Protein AF-A0A645INR1-F1 (afdb_monomer)

Structure (mmCIF, N/CA/C/O backbone):
data_AF-A0A645INR1-F1
#
_entry.id   AF-A0A645INR1-F1
#
loop_
_atom_site.group_PDB
_atom_site.id
_atom_site.type_symbol
_atom_site.label_atom_id
_atom_site.label_alt_id
_atom_site.label_comp_id
_atom_site.label_asym_id
_atom_site.label_entity_id
_atom_site.label_seq_id
_atom_site.pdbx_PDB_ins_code
_atom_site.Cartn_x
_atom_site.Cartn_y
_atom_site.Cartn_z
_atom_site.occupancy
_atom_site.B_iso_or_equiv
_atom_site.auth_seq_id
_atom_site.auth_comp_id
_atom_site.auth_asym_id
_atom_site.auth_atom_id
_atom_site.pdbx_PDB_model_num
ATOM 1 N N . MET A 1 1 ? 8.316 5.849 -16.892 1.00 90.31 1 MET A N 1
ATOM 2 C CA . MET A 1 1 ? 8.053 5.622 -15.451 1.00 90.31 1 MET A CA 1
ATOM 3 C C . MET A 1 1 ? 6.646 5.095 -15.239 1.00 90.31 1 MET A C 1
ATOM 5 O O . MET A 1 1 ? 6.525 4.005 -14.713 1.00 90.31 1 MET A O 1
ATOM 9 N N . TRP A 1 2 ? 5.600 5.799 -15.688 1.00 94.94 2 TRP A N 1
ATOM 10 C CA . TRP A 1 2 ? 4.223 5.287 -15.597 1.00 94.94 2 TRP A CA 1
ATOM 11 C C . TRP A 1 2 ? 4.014 3.957 -16.327 1.00 94.94 2 TRP A C 1
ATOM 13 O O . TRP A 1 2 ? 3.342 3.090 -15.786 1.00 94.94 2 TRP A O 1
ATOM 23 N N . ASP A 1 3 ? 4.667 3.757 -17.475 1.00 97.12 3 ASP A N 1
ATOM 24 C CA . ASP A 1 3 ? 4.645 2.458 -18.162 1.00 97.12 3 ASP A CA 1
ATOM 25 C C . ASP A 1 3 ? 5.262 1.341 -17.310 1.00 97.12 3 ASP A C 1
ATOM 27 O O . ASP A 1 3 ? 4.711 0.252 -17.265 1.00 97.12 3 ASP A O 1
ATOM 31 N N . LYS A 1 4 ? 6.338 1.636 -16.563 1.00 94.69 4 LYS A N 1
ATOM 32 C CA . LYS A 1 4 ? 6.979 0.665 -15.665 1.00 94.69 4 LYS A CA 1
ATOM 33 C C . LYS A 1 4 ? 6.092 0.349 -14.463 1.00 94.69 4 LYS A C 1
ATOM 35 O O . LYS A 1 4 ? 5.901 -0.809 -14.159 1.00 94.69 4 LYS A O 1
ATOM 40 N N . ILE A 1 5 ? 5.460 1.352 -13.843 1.00 97.69 5 ILE A N 1
ATOM 41 C CA . ILE A 1 5 ? 4.461 1.112 -12.781 1.00 97.69 5 ILE A CA 1
ATOM 42 C C . ILE A 1 5 ? 3.328 0.209 -13.282 1.00 97.69 5 ILE A C 1
ATOM 44 O O . ILE A 1 5 ? 2.865 -0.651 -12.541 1.00 97.69 5 ILE A O 1
ATOM 48 N N . LYS A 1 6 ? 2.864 0.425 -14.518 1.00 98.12 6 LYS A N 1
ATOM 49 C CA . LYS A 1 6 ? 1.822 -0.407 -15.117 1.00 98.12 6 LYS A CA 1
ATOM 50 C C . LYS A 1 6 ? 2.310 -1.842 -15.344 1.00 98.12 6 LYS A C 1
ATOM 52 O O . LYS A 1 6 ? 1.579 -2.761 -15.015 1.00 98.12 6 LYS A O 1
ATOM 57 N N . GLU A 1 7 ? 3.524 -2.010 -15.859 1.00 97.75 7 GLU A N 1
ATOM 58 C CA . GLU A 1 7 ? 4.176 -3.314 -16.035 1.00 97.75 7 GLU A CA 1
ATOM 59 C C . GLU A 1 7 ? 4.249 -4.093 -14.712 1.00 97.75 7 GLU A C 1
ATOM 61 O O . GLU A 1 7 ? 3.671 -5.171 -14.644 1.00 97.75 7 GLU A O 1
ATOM 66 N N . GLU A 1 8 ? 4.806 -3.507 -13.639 1.00 98.06 8 GLU A N 1
ATOM 67 C CA . GLU A 1 8 ? 4.893 -4.189 -12.327 1.00 98.06 8 GLU A CA 1
ATOM 68 C C . GLU A 1 8 ? 3.508 -4.524 -11.751 1.00 98.06 8 GLU A C 1
ATOM 70 O O . GLU A 1 8 ? 3.311 -5.517 -11.053 1.00 98.06 8 GLU A O 1
ATOM 75 N N . PHE A 1 9 ? 2.516 -3.662 -12.001 1.00 97.94 9 PHE A N 1
ATOM 76 C CA . PHE A 1 9 ? 1.148 -3.917 -11.562 1.00 97.94 9 PHE A CA 1
ATOM 77 C C . PHE A 1 9 ? 0.534 -5.111 -12.301 1.00 97.94 9 PHE A C 1
ATOM 79 O O . PHE A 1 9 ? -0.122 -5.943 -11.671 1.00 97.94 9 PHE A O 1
ATOM 86 N N . ASP A 1 10 ? 0.750 -5.203 -13.614 1.00 97.75 10 ASP A N 1
ATOM 87 C CA . ASP A 1 10 ? 0.265 -6.309 -14.437 1.00 97.75 10 ASP A CA 1
ATOM 88 C C . ASP A 1 10 ? 0.974 -7.634 -14.048 1.00 97.75 10 ASP A C 1
ATOM 90 O O . ASP A 1 10 ? 0.309 -8.669 -13.939 1.00 97.75 10 ASP A O 1
ATOM 94 N N . GLU A 1 11 ? 2.282 -7.606 -13.751 1.00 96.38 11 GLU A N 1
ATOM 95 C CA . GLU A 1 11 ? 3.056 -8.760 -13.247 1.00 96.38 11 GLU A CA 1
ATOM 96 C C . GLU A 1 11 ? 2.553 -9.231 -11.872 1.00 96.38 11 GLU A C 1
ATOM 98 O O . GLU A 1 11 ? 2.221 -10.409 -11.694 1.00 96.38 11 GLU A O 1
ATOM 103 N N . LEU A 1 12 ? 2.339 -8.304 -10.931 1.00 97.31 12 LEU A N 1
ATOM 104 C CA . LEU A 1 12 ? 1.735 -8.612 -9.634 1.00 97.31 12 LEU A CA 1
ATOM 105 C C . LEU A 1 12 ? 0.339 -9.241 -9.776 1.00 97.31 12 LEU A C 1
ATOM 107 O O . LEU A 1 12 ? 0.010 -10.196 -9.066 1.00 97.31 12 LEU A O 1
ATOM 111 N N . GLN A 1 13 ? -0.506 -8.727 -10.676 1.00 96.69 13 GLN A N 1
ATOM 112 C CA . GLN A 1 13 ? -1.842 -9.288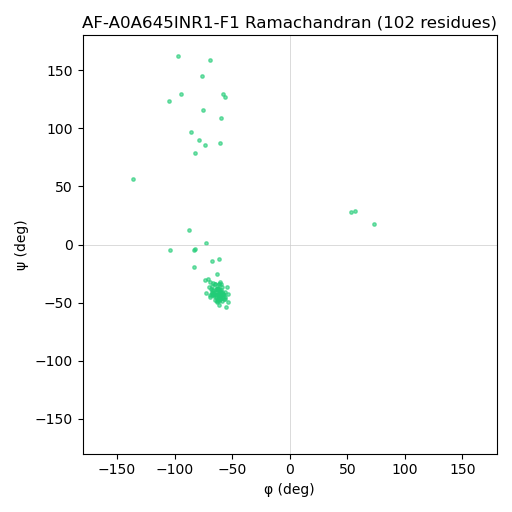 -10.905 1.00 96.69 13 GLN A CA 1
ATOM 113 C C . GLN A 1 13 ? -1.792 -10.728 -11.434 1.00 96.69 13 GLN A C 1
ATOM 115 O O . GLN A 1 13 ? -2.633 -11.550 -11.043 1.00 96.69 13 GLN A O 1
ATOM 120 N N . ALA A 1 14 ? -0.824 -11.043 -12.298 1.00 95.19 14 ALA A N 1
ATOM 121 C CA . ALA A 1 14 ? -0.622 -12.399 -12.795 1.00 95.19 14 ALA A CA 1
ATOM 122 C C . ALA A 1 14 ? -0.248 -13.353 -11.649 1.00 95.19 14 ALA A C 1
ATOM 124 O O . ALA A 1 14 ? -0.904 -14.378 -11.461 1.00 95.19 14 ALA A O 1
ATOM 125 N N . GLU A 1 15 ? 0.715 -12.974 -10.808 1.00 94.69 15 GLU A N 1
ATOM 126 C CA . GLU A 1 15 ? 1.183 -13.833 -9.714 1.00 94.69 15 GLU A CA 1
ATOM 127 C C . GLU A 1 15 ? 0.154 -13.978 -8.574 1.00 94.69 15 GLU A C 1
ATOM 129 O O . GLU A 1 15 ? 0.060 -15.041 -7.951 1.00 94.69 15 GLU A O 1
ATOM 134 N N . ILE A 1 16 ? -0.694 -12.963 -8.341 1.00 93.06 16 ILE A N 1
ATOM 135 C CA . ILE A 1 16 ? -1.870 -13.077 -7.455 1.00 93.06 16 ILE A CA 1
ATOM 136 C C . ILE A 1 16 ? -2.849 -14.131 -7.980 1.00 93.06 16 ILE A C 1
ATOM 138 O O . ILE A 1 16 ? -3.392 -14.909 -7.195 1.00 93.06 16 ILE A O 1
ATOM 142 N N . 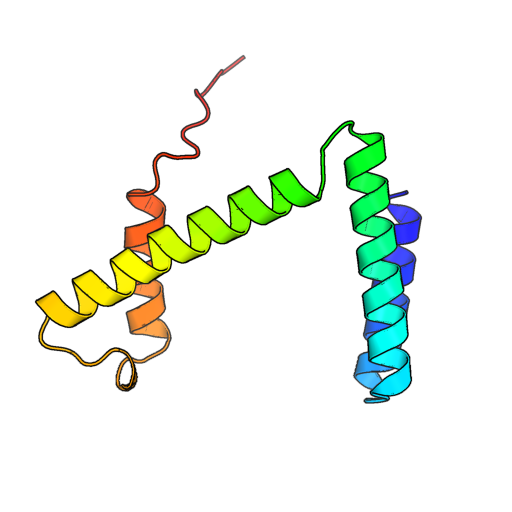SER A 1 17 ? -3.083 -14.160 -9.294 1.00 92.75 17 SER A N 1
ATOM 143 C CA . SER A 1 17 ? -4.006 -15.119 -9.914 1.00 92.75 17 SER A CA 1
ATOM 144 C C . SER A 1 17 ? -3.511 -16.559 -9.756 1.00 92.75 17 SER A C 1
ATOM 146 O O . SER A 1 17 ? -4.313 -17.466 -9.524 1.00 92.75 17 SER A O 1
ATOM 148 N N . ASP A 1 18 ? -2.192 -16.744 -9.781 1.00 92.50 18 ASP A N 1
ATOM 149 C CA . ASP A 1 18 ? -1.527 -18.030 -9.564 1.00 92.50 18 ASP A CA 1
ATOM 150 C C . ASP A 1 18 ? -1.340 -18.374 -8.069 1.00 92.50 18 ASP A C 1
ATOM 152 O O . ASP A 1 18 ? -0.903 -19.478 -7.733 1.00 92.50 18 ASP A O 1
ATOM 156 N N . MET A 1 19 ? -1.702 -17.459 -7.153 1.00 92.44 19 MET A N 1
ATOM 157 C CA . MET A 1 19 ? -1.600 -17.594 -5.690 1.00 92.44 19 MET A CA 1
ATOM 158 C C . MET A 1 19 ? -0.192 -17.984 -5.199 1.00 92.44 19 MET A C 1
ATOM 160 O O . MET A 1 19 ? -0.031 -18.611 -4.142 1.00 92.44 19 MET A O 1
ATOM 164 N N . ASN A 1 20 ? 0.844 -17.610 -5.955 1.00 92.56 20 ASN A N 1
ATOM 165 C CA . ASN A 1 20 ? 2.229 -17.911 -5.624 1.00 92.56 2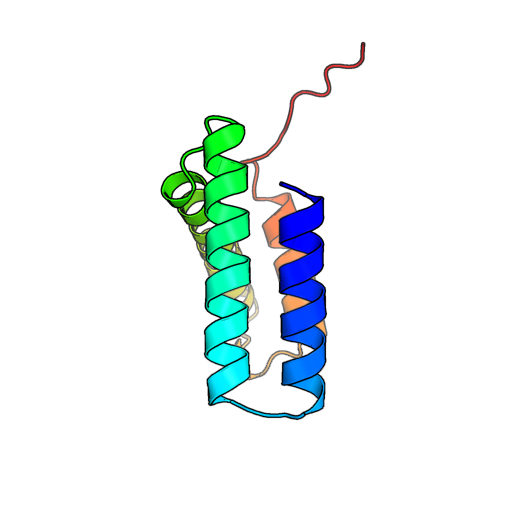0 ASN A CA 1
ATOM 166 C C . ASN A 1 20 ? 2.794 -16.849 -4.677 1.00 92.56 20 ASN A C 1
ATOM 168 O O . ASN A 1 20 ? 3.256 -15.799 -5.109 1.00 92.56 20 ASN A O 1
ATOM 172 N N . ARG A 1 21 ? 2.782 -17.136 -3.373 1.00 94.25 21 ARG A N 1
ATOM 173 C CA . ARG A 1 21 ? 3.166 -16.165 -2.335 1.00 94.25 21 ARG A CA 1
ATOM 174 C C . ARG A 1 21 ? 4.563 -15.574 -2.511 1.00 94.25 21 ARG A C 1
ATOM 176 O O . ARG A 1 21 ? 4.699 -14.364 -2.381 1.00 94.25 21 ARG A O 1
ATOM 183 N N . ASP A 1 22 ? 5.561 -16.404 -2.804 1.00 96.50 22 ASP A N 1
ATOM 184 C CA . ASP A 1 22 ? 6.953 -15.948 -2.894 1.00 96.50 22 ASP A CA 1
ATOM 185 C C . ASP A 1 22 ? 7.128 -14.973 -4.061 1.00 96.50 22 ASP A C 1
ATOM 187 O O . ASP A 1 22 ? 7.788 -13.943 -3.937 1.00 96.50 22 ASP A O 1
ATOM 191 N N . LYS A 1 23 ? 6.483 -15.271 -5.191 1.00 96.50 23 LYS A N 1
ATOM 192 C CA . LYS A 1 23 ? 6.497 -14.382 -6.349 1.00 96.50 23 LYS A CA 1
ATOM 193 C C . LYS A 1 23 ? 5.651 -13.135 -6.136 1.00 96.50 23 LYS A C 1
ATOM 195 O O . LYS A 1 23 ? 6.115 -12.048 -6.436 1.00 96.50 23 LYS A O 1
ATOM 200 N N . MET A 1 24 ? 4.463 -13.262 -5.546 1.00 96.56 24 MET A N 1
ATOM 201 C CA . MET A 1 24 ? 3.643 -12.106 -5.173 1.00 96.56 24 MET A CA 1
ATOM 202 C C . MET A 1 24 ? 4.432 -11.117 -4.307 1.00 96.56 24 MET A C 1
ATOM 204 O O . MET A 1 24 ? 4.330 -9.914 -4.520 1.00 96.56 24 MET A O 1
ATOM 208 N N . GLU A 1 25 ? 5.213 -11.601 -3.335 1.00 97.81 25 GLU A N 1
ATOM 209 C CA . GLU A 1 25 ? 6.055 -10.745 -2.493 1.00 97.81 25 GLU A CA 1
ATOM 210 C C . GLU A 1 25 ? 7.144 -10.023 -3.302 1.00 97.81 25 GLU A C 1
ATOM 212 O O . GLU A 1 25 ? 7.360 -8.829 -3.083 1.00 97.81 25 GLU A O 1
ATOM 217 N N . ALA A 1 26 ? 7.773 -10.708 -4.263 1.00 97.81 26 ALA A N 1
ATOM 218 C CA . ALA A 1 26 ? 8.732 -10.095 -5.182 1.00 97.81 26 ALA A CA 1
ATOM 219 C C . ALA A 1 26 ? 8.080 -8.984 -6.027 1.00 97.81 26 ALA A C 1
ATOM 221 O O . ALA A 1 26 ? 8.540 -7.842 -5.979 1.00 97.81 26 ALA A O 1
ATOM 222 N N . GLU A 1 27 ? 6.952 -9.276 -6.682 1.00 98.12 27 GLU A N 1
ATOM 223 C CA . GLU A 1 27 ? 6.244 -8.315 -7.542 1.00 98.12 27 GLU A CA 1
ATOM 224 C C . GLU A 1 27 ? 5.677 -7.119 -6.752 1.00 98.12 27 GLU A C 1
ATOM 226 O O . GLU A 1 27 ? 5.681 -5.975 -7.213 1.00 98.12 27 GLU A O 1
ATOM 231 N N . PHE A 1 28 ? 5.235 -7.329 -5.504 1.00 98.00 28 PHE A N 1
ATOM 232 C CA . PHE A 1 28 ? 4.883 -6.218 -4.611 1.00 98.00 28 PHE A CA 1
ATOM 233 C C . PHE A 1 28 ? 6.084 -5.299 -4.352 1.00 98.00 28 PHE A C 1
ATOM 235 O O . PHE A 1 28 ? 5.925 -4.074 -4.303 1.00 98.00 28 PHE A O 1
ATOM 242 N N . GLY A 1 29 ? 7.276 -5.876 -4.178 1.00 97.94 29 GLY A N 1
ATOM 243 C CA . GLY A 1 29 ? 8.525 -5.140 -4.014 1.00 97.94 29 GLY A CA 1
ATOM 244 C C . GLY A 1 29 ? 8.850 -4.268 -5.226 1.00 97.94 29 GLY A C 1
ATOM 245 O O . GLY A 1 29 ? 9.140 -3.078 -5.058 1.00 97.94 29 GLY A O 1
ATOM 246 N N . ASP A 1 30 ? 8.731 -4.822 -6.430 1.00 98.31 30 ASP A N 1
ATOM 247 C CA . ASP A 1 30 ? 9.012 -4.106 -7.676 1.00 98.31 30 ASP A CA 1
ATOM 248 C C . ASP A 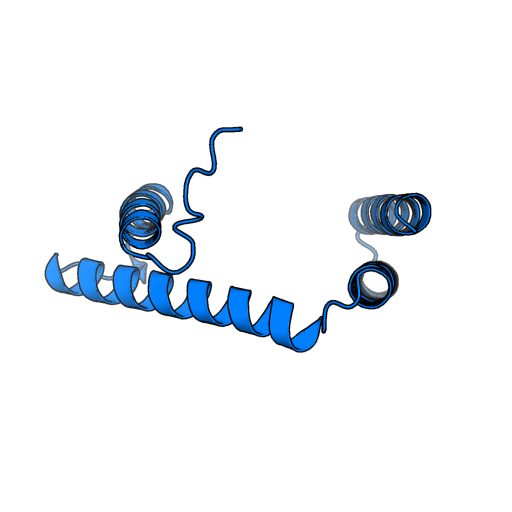1 30 ? 7.989 -2.991 -7.943 1.00 98.31 30 ASP A C 1
ATOM 250 O O . ASP A 1 30 ? 8.368 -1.852 -8.259 1.00 98.31 30 ASP A O 1
ATOM 254 N N . LEU A 1 31 ? 6.703 -3.231 -7.656 1.00 98.44 31 LEU A N 1
ATOM 255 C CA . LEU A 1 31 ? 5.677 -2.188 -7.696 1.00 98.44 31 LEU A CA 1
ATOM 256 C C . LEU A 1 31 ? 5.982 -1.046 -6.711 1.00 98.44 31 LEU A C 1
ATOM 258 O O . LEU A 1 31 ? 5.922 0.133 -7.083 1.00 98.44 31 LEU A O 1
ATOM 262 N N . PHE A 1 32 ? 6.349 -1.355 -5.461 1.00 98.19 32 PHE A N 1
ATOM 263 C CA . PHE A 1 32 ? 6.743 -0.329 -4.489 1.00 98.19 32 PHE A CA 1
ATOM 264 C C . PHE A 1 32 ? 7.980 0.448 -4.939 1.00 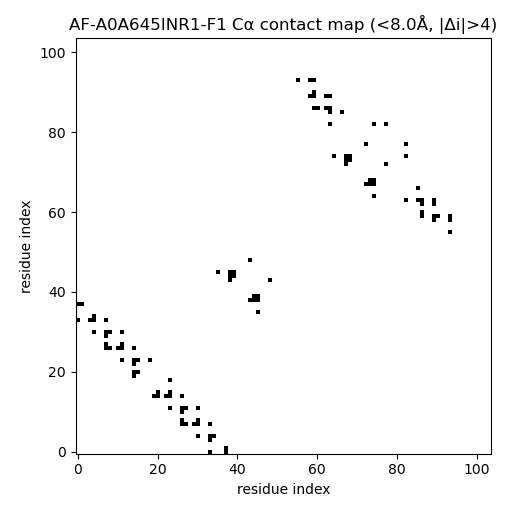98.19 32 PHE A C 1
ATOM 266 O O . PHE A 1 32 ? 8.003 1.678 -4.826 1.00 98.19 32 PHE A O 1
ATOM 273 N N . PHE A 1 33 ? 8.991 -0.231 -5.479 1.00 97.81 33 PHE A N 1
ATOM 274 C CA . PHE A 1 33 ? 10.202 0.407 -5.984 1.00 97.81 33 PHE A CA 1
ATOM 275 C C . PHE A 1 33 ? 9.892 1.380 -7.130 1.00 97.81 33 PHE A C 1
ATOM 277 O O . PHE A 1 33 ? 10.366 2.524 -7.129 1.00 97.81 33 PHE A O 1
ATOM 284 N N . SER A 1 34 ? 9.031 0.971 -8.060 1.00 97.88 34 SER A N 1
ATOM 285 C CA . SER A 1 34 ? 8.563 1.805 -9.167 1.00 97.88 34 SER A CA 1
ATOM 286 C C . SER A 1 34 ? 7.795 3.042 -8.683 1.00 97.88 34 SER A C 1
ATOM 288 O O . SER A 1 34 ? 8.075 4.157 -9.135 1.00 97.88 34 SER A O 1
ATOM 290 N N . LEU A 1 35 ? 6.905 2.897 -7.694 1.00 98.06 35 LEU A N 1
ATOM 291 C CA . LEU A 1 35 ? 6.189 4.024 -7.076 1.00 98.06 35 LEU A CA 1
ATOM 292 C C . LEU A 1 35 ? 7.129 4.993 -6.340 1.00 98.06 35 LEU A C 1
ATOM 294 O O . LEU A 1 35 ? 7.011 6.213 -6.489 1.00 98.06 35 LEU A O 1
ATOM 298 N N . ILE A 1 36 ? 8.096 4.468 -5.583 1.00 97.69 36 ILE A N 1
ATOM 299 C CA . ILE A 1 36 ? 9.117 5.261 -4.881 1.00 97.69 36 ILE A CA 1
ATOM 300 C C . ILE A 1 36 ? 9.940 6.082 -5.878 1.00 97.69 36 ILE A C 1
ATOM 302 O O . ILE A 1 36 ? 10.195 7.270 -5.654 1.00 97.69 36 ILE A O 1
ATOM 306 N N . ASN A 1 37 ? 10.340 5.478 -6.996 1.00 97.00 37 ASN A N 1
ATOM 307 C CA . ASN A 1 37 ? 11.106 6.175 -8.022 1.00 97.00 37 ASN A CA 1
ATOM 308 C C . ASN A 1 37 ? 10.272 7.222 -8.761 1.00 97.00 37 ASN A C 1
ATOM 310 O O . ASN A 1 37 ? 10.786 8.303 -9.052 1.00 97.00 37 ASN A O 1
ATOM 314 N N . ALA A 1 38 ? 8.987 6.964 -9.007 1.00 97.69 38 ALA A N 1
ATOM 315 C CA . ALA A 1 38 ? 8.087 7.978 -9.543 1.00 97.69 38 ALA A CA 1
ATOM 316 C C . ALA A 1 38 ? 7.961 9.186 -8.605 1.00 97.69 38 ALA A C 1
ATOM 318 O O . ALA A 1 38 ? 8.105 10.318 -9.064 1.00 97.69 38 ALA A O 1
ATOM 319 N N . ALA A 1 39 ? 7.786 8.973 -7.295 1.00 97.75 39 ALA A N 1
ATOM 320 C CA . ALA A 1 39 ? 7.766 10.065 -6.319 1.00 97.75 39 ALA A CA 1
ATOM 321 C C . ALA A 1 39 ? 9.053 10.907 -6.384 1.00 97.75 39 ALA A C 1
ATOM 323 O O . ALA A 1 39 ? 8.988 12.134 -6.489 1.00 97.75 39 ALA A O 1
ATOM 324 N N . ARG A 1 40 ? 10.221 10.252 -6.425 1.00 97.06 40 ARG A N 1
ATOM 325 C CA . ARG A 1 40 ? 11.524 10.929 -6.542 1.00 97.06 40 ARG A CA 1
ATOM 326 C C . ARG A 1 40 ? 11.653 11.758 -7.823 1.00 97.06 40 ARG A C 1
ATOM 328 O O . ARG A 1 40 ? 12.150 12.876 -7.748 1.00 97.06 40 ARG A O 1
ATOM 335 N N . LEU A 1 41 ? 11.175 11.263 -8.970 1.00 97.44 41 LEU A N 1
ATOM 336 C CA . LEU A 1 41 ? 11.180 12.015 -10.237 1.00 97.44 41 LEU A CA 1
ATOM 337 C C . LEU A 1 41 ? 10.375 13.318 -10.160 1.00 97.44 41 LEU A C 1
ATOM 339 O O . LEU A 1 41 ? 10.734 14.301 -10.803 1.00 97.44 41 LEU A O 1
ATOM 343 N N . TYR A 1 42 ? 9.312 13.337 -9.357 1.00 97.38 42 TYR A N 1
ATOM 344 C CA . TYR A 1 42 ? 8.504 14.530 -9.105 1.00 97.38 42 TYR A CA 1
ATOM 345 C C . TYR A 1 42 ? 9.026 15.389 -7.942 1.00 97.38 42 TYR A C 1
ATOM 347 O O . TYR A 1 42 ? 8.323 16.290 -7.489 1.00 97.38 42 TYR A O 1
ATOM 355 N N . ASN A 1 43 ? 10.247 15.137 -7.451 1.00 97.25 43 ASN A N 1
ATOM 356 C CA . ASN A 1 43 ? 10.827 15.785 -6.268 1.00 97.25 43 ASN A CA 1
ATOM 357 C C . ASN A 1 43 ? 9.967 15.632 -4.999 1.00 97.25 43 ASN A C 1
ATOM 359 O O . ASN A 1 43 ? 9.995 16.475 -4.101 1.00 97.25 43 ASN A O 1
ATOM 363 N N . ILE A 1 44 ? 9.200 14.545 -4.910 1.00 97.94 44 ILE A N 1
ATOM 364 C CA . ILE A 1 44 ? 8.420 14.186 -3.730 1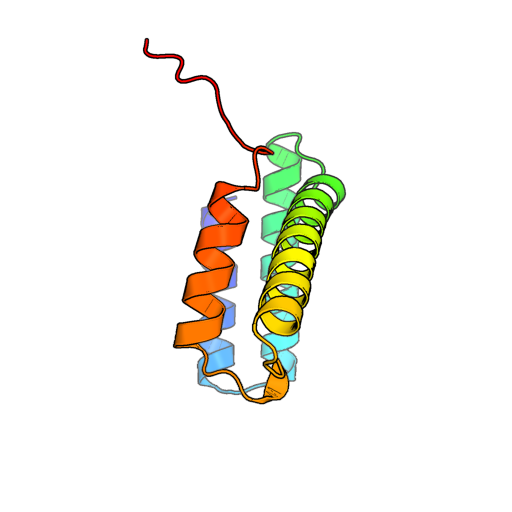.00 97.94 44 ILE A CA 1
ATOM 365 C C . ILE A 1 44 ? 9.256 13.222 -2.889 1.00 97.94 44 ILE A C 1
ATOM 367 O O . ILE A 1 44 ? 9.745 12.207 -3.384 1.00 97.94 44 ILE A O 1
ATOM 371 N N . ASN A 1 45 ? 9.395 13.516 -1.594 1.00 97.69 45 ASN A N 1
ATOM 372 C CA . ASN A 1 45 ? 9.940 12.550 -0.648 1.00 97.69 45 ASN A CA 1
ATOM 373 C C . ASN A 1 45 ? 8.858 11.481 -0.354 1.00 97.69 45 ASN A C 1
ATOM 375 O O . ASN A 1 45 ? 7.807 11.832 0.194 1.00 97.69 45 ASN A O 1
ATOM 379 N N . PRO A 1 46 ? 9.084 10.203 -0.715 1.00 96.88 46 PRO A N 1
ATOM 380 C CA . PRO A 1 46 ? 8.084 9.146 -0.570 1.00 96.88 46 PRO A CA 1
ATOM 381 C C . PRO A 1 46 ? 7.757 8.823 0.895 1.00 96.88 46 PRO A C 1
ATOM 383 O O . PRO A 1 46 ? 6.603 8.535 1.199 1.00 96.88 46 PRO A O 1
ATOM 386 N N . GLU A 1 47 ? 8.724 8.934 1.811 1.00 97.31 47 GLU A N 1
ATOM 387 C CA . GLU A 1 47 ? 8.504 8.718 3.248 1.00 97.31 47 GLU A CA 1
ATOM 388 C C . GLU A 1 47 ? 7.553 9.779 3.807 1.00 97.31 47 GLU A C 1
ATOM 390 O O . GLU A 1 47 ? 6.541 9.441 4.416 1.00 97.31 47 GLU A O 1
ATOM 395 N N . ASN A 1 48 ? 7.795 11.057 3.497 1.00 97.44 48 ASN A N 1
ATOM 396 C CA . ASN A 1 48 ? 6.910 12.154 3.899 1.00 97.44 48 ASN A CA 1
ATOM 397 C C . ASN A 1 48 ? 5.504 12.009 3.288 1.00 97.44 48 ASN A C 1
ATOM 399 O O . ASN A 1 48 ? 4.504 12.357 3.922 1.00 97.44 48 ASN A O 1
ATOM 403 N N . ALA A 1 49 ? 5.403 11.535 2.041 1.00 96.69 49 ALA A N 1
ATOM 404 C CA . ALA A 1 49 ? 4.119 11.301 1.380 1.00 96.69 49 ALA A CA 1
ATOM 405 C C . ALA A 1 49 ? 3.319 10.181 2.071 1.00 96.69 49 ALA A C 1
ATOM 407 O O . ALA A 1 49 ? 2.117 10.336 2.318 1.00 96.69 49 ALA A O 1
ATOM 408 N N . LEU A 1 50 ? 3.992 9.087 2.440 1.00 96.25 50 LEU A N 1
ATOM 409 C CA . LEU A 1 50 ? 3.389 7.985 3.183 1.00 96.25 50 LEU A CA 1
ATOM 410 C C . LEU A 1 50 ? 3.016 8.403 4.612 1.00 96.25 50 LEU A C 1
ATOM 412 O O . LEU A 1 50 ? 1.898 8.141 5.051 1.00 96.25 50 LEU A O 1
ATOM 416 N N . GLU A 1 51 ? 3.889 9.130 5.311 1.00 96.44 51 GLU A N 1
ATOM 417 C CA . GLU A 1 51 ? 3.634 9.644 6.661 1.00 96.44 51 GLU A CA 1
ATOM 418 C C . GLU A 1 51 ? 2.372 10.520 6.703 1.00 96.44 51 GLU A C 1
ATOM 420 O O . GLU A 1 51 ? 1.522 10.361 7.581 1.00 96.44 51 GLU A O 1
ATOM 425 N N . ARG A 1 52 ? 2.190 11.405 5.711 1.00 95.31 52 ARG A N 1
ATOM 426 C CA . ARG A 1 52 ? 0.968 12.217 5.578 1.00 95.31 52 ARG A CA 1
ATOM 427 C C . ARG A 1 52 ? -0.285 11.357 5.434 1.00 95.31 52 ARG A C 1
ATOM 429 O O . ARG A 1 52 ? -1.323 11.711 5.988 1.00 95.31 52 ARG A O 1
ATOM 436 N N . THR A 1 53 ? -0.202 10.252 4.699 1.00 94.56 53 THR A N 1
ATOM 437 C CA . THR A 1 53 ? -1.319 9.311 4.534 1.00 94.56 53 THR A CA 1
ATOM 438 C C . THR A 1 53 ? -1.613 8.573 5.840 1.00 94.56 53 THR A C 1
ATOM 440 O O . THR A 1 53 ? -2.768 8.529 6.264 1.00 94.56 53 THR A O 1
ATOM 443 N N . ASN A 1 54 ? -0.574 8.092 6.529 1.00 94.56 54 ASN A N 1
ATOM 444 C CA . ASN A 1 54 ? -0.696 7.419 7.824 1.00 94.56 54 ASN A CA 1
ATOM 445 C C . ASN A 1 54 ? -1.310 8.335 8.889 1.00 94.56 54 ASN A C 1
ATOM 447 O O . ASN A 1 54 ? -2.201 7.910 9.620 1.00 94.56 54 ASN A O 1
ATOM 451 N N . ARG A 1 55 ? -0.904 9.609 8.945 1.00 94.56 55 ARG A N 1
ATOM 452 C CA . ARG A 1 55 ? -1.483 10.583 9.880 1.00 94.56 55 ARG A CA 1
ATOM 453 C C . ARG A 1 55 ? -2.980 10.792 9.641 1.00 94.56 55 ARG A C 1
ATOM 455 O O . ARG A 1 55 ? -3.745 10.694 10.594 1.00 94.56 55 ARG A O 1
ATOM 462 N N . LYS A 1 56 ? -3.412 10.974 8.386 1.00 92.06 56 LYS A N 1
ATOM 463 C CA . LYS A 1 56 ? -4.847 11.068 8.047 1.00 92.06 56 LYS A CA 1
ATOM 464 C C . LYS A 1 56 ? -5.615 9.814 8.460 1.00 92.06 56 LYS A C 1
ATOM 466 O O . LYS A 1 56 ? -6.737 9.913 8.947 1.00 92.06 56 LYS A O 1
ATOM 471 N N . PHE A 1 57 ? -5.035 8.630 8.249 1.00 94.50 57 PHE A N 1
ATOM 472 C CA . PHE A 1 57 ? -5.650 7.375 8.678 1.00 94.50 57 PHE A CA 1
ATOM 473 C C . PHE A 1 57 ? -5.835 7.342 10.200 1.00 94.50 57 PHE A C 1
ATOM 475 O O . PHE A 1 57 ? -6.942 7.077 10.658 1.00 94.50 57 PHE A O 1
ATOM 482 N N . ILE A 1 58 ? -4.792 7.671 10.969 1.00 94.50 58 ILE A N 1
ATOM 483 C CA . ILE A 1 58 ? -4.832 7.702 12.439 1.00 94.50 58 ILE A CA 1
ATOM 484 C C . ILE A 1 58 ? -5.870 8.712 12.938 1.00 94.50 58 ILE A C 1
ATOM 486 O O . ILE A 1 58 ? -6.682 8.380 13.794 1.00 94.50 58 ILE A O 1
ATOM 490 N N . GLU A 1 59 ? -5.893 9.926 12.387 1.00 93.81 59 GLU A N 1
ATOM 491 C CA . GLU A 1 59 ? -6.868 10.959 12.759 1.00 93.81 59 GLU A CA 1
ATOM 492 C C . GLU A 1 59 ? -8.311 10.490 12.520 1.00 93.81 59 GLU A C 1
ATOM 494 O O . GLU A 1 59 ? -9.165 10.612 13.402 1.00 93.81 59 GLU A O 1
ATOM 499 N N . ARG A 1 60 ? -8.578 9.888 11.355 1.00 94.19 60 ARG A N 1
ATOM 500 C CA . ARG A 1 60 ? -9.908 9.364 11.013 1.00 94.19 60 ARG A CA 1
ATOM 501 C C . ARG A 1 60 ? -10.291 8.154 11.856 1.00 94.19 60 ARG A C 1
ATOM 503 O O . ARG A 1 60 ? -11.446 8.042 12.258 1.00 94.19 60 ARG A O 1
ATOM 510 N N . PHE A 1 61 ? -9.337 7.277 12.150 1.00 94.19 61 PHE A N 1
ATOM 511 C CA . PHE A 1 61 ? -9.561 6.111 12.998 1.00 94.19 61 PHE A CA 1
ATOM 512 C C . PHE A 1 61 ? -9.851 6.516 14.448 1.00 94.19 61 PHE A C 1
ATOM 514 O O . PHE A 1 61 ? -10.794 6.013 15.049 1.00 94.19 61 PHE A O 1
ATOM 521 N N . ASN A 1 62 ? -9.128 7.499 14.986 1.00 94.50 62 ASN A N 1
ATOM 522 C CA . ASN A 1 62 ? -9.394 8.035 16.322 1.00 94.50 62 ASN A CA 1
ATOM 523 C C . ASN A 1 62 ? -10.784 8.686 16.405 1.00 94.50 62 ASN A C 1
ATOM 525 O O . ASN A 1 62 ? -11.482 8.544 17.410 1.00 94.50 62 ASN A O 1
ATOM 529 N N . TYR A 1 63 ? -11.213 9.382 15.345 1.00 94.81 63 TYR A N 1
ATOM 530 C CA . TYR A 1 63 ? -12.577 9.906 15.261 1.00 94.81 63 TYR A CA 1
ATOM 531 C C . TYR A 1 63 ? -13.615 8.780 15.266 1.00 94.81 63 TYR A C 1
ATOM 533 O O . TYR A 1 63 ? -14.576 8.839 16.034 1.00 94.81 63 TYR A O 1
ATOM 541 N N . LEU A 1 64 ? -13.404 7.753 14.436 1.00 94.69 64 LEU A N 1
ATOM 542 C CA . LEU A 1 64 ? -14.251 6.565 14.359 1.00 94.69 64 LEU A CA 1
ATOM 543 C C . LEU A 1 64 ? -14.414 5.912 15.740 1.00 94.69 64 LEU A C 1
ATOM 545 O O . LEU A 1 64 ? -15.539 5.672 16.178 1.00 94.69 64 LEU A O 1
ATOM 549 N N . GLU A 1 65 ? -13.308 5.686 16.450 1.00 94.31 65 GLU A N 1
ATOM 550 C CA . GLU A 1 65 ? -13.297 5.083 17.785 1.00 94.31 65 GLU A CA 1
ATOM 551 C C . GLU A 1 65 ? -14.040 5.954 18.812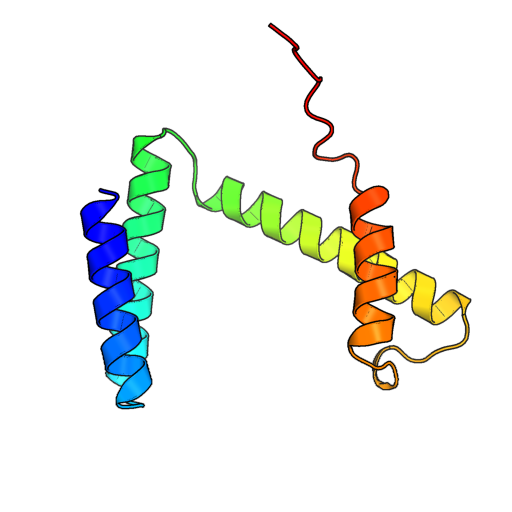 1.00 94.31 65 GLU A C 1
ATOM 553 O O . GLU A 1 65 ? -14.953 5.479 19.489 1.00 94.31 65 GLU A O 1
ATOM 558 N N . SER A 1 66 ? -13.727 7.252 18.874 1.00 94.12 66 SER A N 1
ATOM 559 C CA . SER A 1 66 ? -14.365 8.199 19.800 1.00 94.12 66 SER A CA 1
ATOM 560 C C . SER A 1 66 ? -15.878 8.310 19.576 1.00 94.12 66 SER A C 1
ATOM 562 O O . SER A 1 66 ? -16.671 8.230 20.521 1.00 94.12 66 SER A O 1
ATOM 564 N N . LYS A 1 67 ? -16.304 8.426 18.312 1.00 94.06 67 LYS A N 1
ATOM 565 C CA . LYS A 1 67 ? -17.721 8.479 17.935 1.00 94.06 67 LYS A CA 1
ATOM 566 C C . LYS A 1 67 ? -18.442 7.194 18.334 1.00 94.06 67 LYS A C 1
ATOM 568 O O . LYS A 1 67 ? -19.503 7.268 18.954 1.00 94.06 67 LYS A O 1
ATOM 573 N N . THR A 1 68 ? -17.842 6.042 18.046 1.00 93.56 68 THR A N 1
ATOM 574 C CA . THR A 1 68 ? -18.385 4.727 18.411 1.00 93.56 68 THR A CA 1
ATOM 575 C C . THR A 1 68 ? -18.614 4.610 19.919 1.00 93.56 68 THR A C 1
ATOM 577 O O . THR A 1 68 ? -19.712 4.247 20.347 1.00 93.56 68 THR A O 1
ATOM 580 N N . ILE A 1 69 ? -17.626 5.012 20.726 1.00 93.31 69 ILE A N 1
ATOM 581 C CA . ILE A 1 69 ? -17.726 5.018 22.193 1.00 93.31 69 ILE A CA 1
ATOM 582 C C . ILE A 1 69 ? -18.846 5.959 22.661 1.00 93.31 69 ILE A C 1
ATOM 584 O O . ILE A 1 69 ? -19.647 5.579 23.514 1.00 93.31 69 ILE A O 1
ATOM 588 N N . SER A 1 70 ? -18.957 7.163 22.086 1.00 93.56 70 SER A N 1
ATOM 589 C CA . SER A 1 70 ? -20.009 8.127 22.454 1.00 93.56 70 SER A CA 1
ATOM 590 C C . SER A 1 70 ? -21.433 7.644 22.152 1.00 93.56 70 SER A C 1
ATOM 592 O O . SER A 1 70 ? -22.379 8.068 22.813 1.00 93.56 70 SER A O 1
ATOM 594 N N . MET A 1 71 ? -21.587 6.741 21.180 1.00 92.25 71 MET A N 1
ATOM 595 C CA . MET A 1 71 ? -22.862 6.102 20.844 1.00 92.25 71 MET A CA 1
ATOM 596 C C . MET A 1 71 ? -23.185 4.917 21.768 1.00 92.25 71 MET A C 1
ATOM 598 O O . MET A 1 71 ? -24.255 4.329 21.647 1.00 92.25 71 MET A O 1
ATOM 602 N N . GLY A 1 72 ? -22.276 4.562 22.684 1.00 92.00 72 GLY A N 1
ATOM 603 C CA . GLY A 1 72 ? -22.403 3.389 23.550 1.00 92.00 72 GLY A CA 1
ATOM 604 C C . GLY A 1 72 ? -22.187 2.062 22.817 1.00 92.00 72 GLY A C 1
ATOM 605 O O . GLY A 1 72 ? -22.581 1.015 23.329 1.00 92.00 72 GLY A O 1
ATOM 606 N N . ASN A 1 73 ? -21.575 2.101 21.631 1.00 91.06 73 ASN A N 1
ATOM 607 C CA . ASN A 1 73 ? -21.322 0.929 20.801 1.00 91.06 73 ASN A CA 1
ATOM 608 C C . ASN A 1 73 ? -19.897 0.394 21.000 1.00 91.06 73 ASN A C 1
ATOM 610 O O . ASN A 1 73 ? -19.004 1.080 21.494 1.00 91.06 73 ASN A O 1
ATOM 614 N N . ASP A 1 74 ? -19.687 -0.853 20.585 1.00 89.88 74 ASP A N 1
ATOM 615 C CA . ASP A 1 74 ? -18.371 -1.486 20.502 1.00 89.88 74 ASP A CA 1
ATOM 616 C C . ASP A 1 74 ? -17.962 -1.550 19.031 1.00 89.88 74 ASP A C 1
ATOM 618 O O . ASP A 1 74 ? -18.678 -2.141 18.219 1.00 89.88 74 ASP A O 1
ATOM 622 N N . LEU A 1 75 ? -16.804 -0.974 18.698 1.00 88.81 75 LEU A N 1
ATOM 623 C CA . LEU A 1 75 ? -16.290 -0.939 17.330 1.00 88.81 75 LEU A CA 1
ATOM 624 C C . LEU A 1 75 ? -16.210 -2.342 16.724 1.00 88.81 75 LEU A C 1
ATOM 626 O O . LEU A 1 75 ? -16.544 -2.532 15.563 1.00 88.81 75 LEU A O 1
ATOM 630 N N . LYS A 1 76 ? -15.865 -3.363 17.517 1.00 89.44 76 LYS A N 1
ATOM 631 C CA . LYS A 1 76 ? -15.763 -4.749 17.029 1.00 89.44 76 LYS A CA 1
ATOM 632 C C . LYS A 1 76 ? -17.103 -5.367 16.629 1.00 89.44 76 LYS A C 1
ATOM 634 O O . LYS A 1 76 ? -17.110 -6.428 16.011 1.00 89.44 76 LYS A O 1
ATOM 639 N N . LYS A 1 77 ? -18.220 -4.752 17.020 1.00 91.25 77 LYS A N 1
ATOM 640 C CA . LYS A 1 77 ? -19.582 -5.230 16.742 1.00 91.25 77 LYS A CA 1
ATOM 641 C C . LYS A 1 77 ? -20.278 -4.439 15.641 1.00 91.25 77 LYS A C 1
ATOM 643 O O . LYS A 1 77 ? -21.397 -4.795 15.285 1.00 91.25 77 LYS A O 1
ATOM 648 N N . MET A 1 78 ? -19.645 -3.386 15.132 1.00 91.50 78 MET A N 1
ATOM 649 C CA . MET A 1 78 ? -20.197 -2.595 14.041 1.00 91.50 78 MET A CA 1
ATOM 650 C C . MET A 1 78 ? -20.054 -3.324 12.708 1.00 91.50 78 MET A C 1
ATOM 652 O O . MET A 1 78 ? -19.060 -4.006 12.450 1.00 91.50 78 MET A O 1
ATOM 656 N N . SER A 1 79 ? -21.048 -3.142 11.851 1.00 93.81 79 SER A N 1
ATOM 657 C CA . SER A 1 79 ? -20.968 -3.515 10.442 1.00 93.81 79 SER A CA 1
ATOM 658 C C . SER A 1 79 ? -19.995 -2.606 9.683 1.00 93.81 79 SER A C 1
ATOM 660 O O . SER A 1 79 ? -19.703 -1.481 10.103 1.00 93.81 79 SER A O 1
ATOM 662 N N . LEU A 1 80 ? -19.498 -3.085 8.539 1.00 91.94 80 LEU A N 1
ATOM 663 C CA . LEU A 1 80 ? -18.629 -2.288 7.668 1.00 91.94 80 LEU A CA 1
ATOM 664 C C . LEU A 1 80 ? -19.353 -1.037 7.158 1.00 91.94 80 LEU A C 1
ATOM 666 O O . LEU A 1 80 ? -18.738 0.017 7.031 1.00 91.94 80 LEU A O 1
ATOM 670 N N . GLU A 1 81 ? -20.660 -1.130 6.920 1.00 94.56 81 GLU A N 1
ATOM 671 C CA . GLU A 1 81 ? -21.501 -0.022 6.478 1.00 94.56 81 GLU A CA 1
ATOM 672 C C . GLU A 1 81 ? -21.607 1.078 7.544 1.00 94.56 81 GLU A C 1
ATOM 674 O O . GLU A 1 81 ? -21.495 2.264 7.228 1.00 94.56 81 GLU A O 1
ATOM 679 N N . GLU A 1 82 ? -21.776 0.704 8.816 1.00 92.81 82 GLU A N 1
ATOM 680 C CA . GLU A 1 82 ? -21.803 1.662 9.927 1.00 92.81 82 GLU A CA 1
ATOM 681 C C . GLU A 1 82 ? -20.433 2.313 10.145 1.00 92.81 82 GLU A C 1
ATOM 683 O O . GLU A 1 82 ? -20.352 3.525 10.361 1.00 92.81 82 GLU A O 1
ATOM 688 N N . MET A 1 83 ? -19.350 1.529 10.061 1.00 93.75 83 MET A N 1
ATOM 689 C CA . MET A 1 83 ? -17.991 2.069 10.134 1.00 93.75 83 MET A CA 1
ATOM 690 C C . MET A 1 83 ? -17.729 3.053 8.994 1.00 93.75 83 MET A C 1
ATOM 692 O O . MET A 1 83 ? -17.199 4.136 9.232 1.00 93.75 83 MET A O 1
ATOM 696 N N . GLU A 1 84 ? -18.136 2.714 7.770 1.00 94.19 84 GLU A N 1
ATOM 697 C CA . GLU A 1 84 ? -17.954 3.570 6.600 1.00 94.19 84 GLU A CA 1
ATOM 698 C C . GLU A 1 84 ? -18.737 4.883 6.730 1.00 94.19 84 GLU A C 1
ATOM 700 O O . GLU A 1 84 ? -18.212 5.944 6.390 1.00 94.19 84 GLU A O 1
ATOM 705 N N . ALA A 1 85 ? -19.951 4.863 7.291 1.00 94.44 85 ALA A N 1
ATOM 706 C CA . ALA A 1 85 ? -20.717 6.084 7.540 1.00 94.44 85 ALA A CA 1
ATOM 707 C C . ALA A 1 85 ? -19.962 7.059 8.465 1.00 94.44 85 ALA A C 1
ATOM 709 O O . ALA A 1 85 ? -19.787 8.232 8.122 1.00 94.44 85 ALA A O 1
ATOM 710 N N . ILE A 1 86 ? -19.438 6.568 9.595 1.00 94.06 86 ILE A N 1
ATOM 711 C CA . ILE A 1 86 ? -18.642 7.381 10.529 1.00 94.06 86 ILE A CA 1
ATOM 712 C C . ILE A 1 86 ? -17.297 7.786 9.903 1.00 94.06 86 ILE A C 1
ATOM 714 O O . ILE A 1 86 ? -16.821 8.906 10.099 1.00 94.06 86 ILE A O 1
ATOM 718 N N . TRP A 1 87 ? -16.684 6.914 9.105 1.00 94.44 87 TRP A N 1
ATOM 719 C CA . TRP A 1 87 ? -15.449 7.212 8.382 1.00 94.44 87 TRP A CA 1
ATOM 720 C C . TRP A 1 87 ? -15.626 8.367 7.384 1.00 94.44 87 TRP A C 1
ATOM 722 O O . TRP A 1 87 ? -14.752 9.230 7.257 1.00 94.44 87 TRP A O 1
ATOM 732 N N . GLN A 1 88 ? -16.774 8.441 6.707 1.00 94.69 88 GLN A N 1
ATOM 733 C CA . GLN A 1 88 ? -17.120 9.560 5.828 1.00 94.69 88 GLN A CA 1
ATOM 734 C C . GLN A 1 88 ? -17.381 10.860 6.604 1.00 94.69 88 GLN A C 1
ATOM 736 O O . GLN A 1 88 ? -17.048 11.937 6.106 1.00 94.69 88 GLN A O 1
ATOM 741 N N . GLU A 1 89 ? -17.906 10.796 7.832 1.00 94.12 89 GLU A N 1
ATOM 742 C CA . GLU A 1 89 ? -17.946 11.956 8.739 1.00 94.12 89 GLU A CA 1
ATOM 743 C C . GLU A 1 89 ? -16.528 12.415 9.114 1.00 94.12 89 GLU A C 1
ATOM 745 O O . GLU A 1 89 ? -16.216 13.603 9.010 1.00 94.12 89 GLU A O 1
ATOM 750 N N . ALA A 1 90 ? -15.639 11.478 9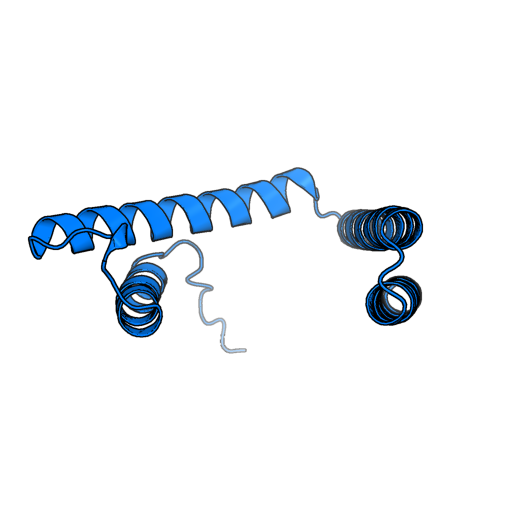.459 1.00 93.44 90 ALA A N 1
ATOM 751 C CA . ALA A 1 90 ? -14.245 11.766 9.794 1.00 93.44 90 ALA A CA 1
ATOM 752 C C . ALA A 1 90 ? -13.512 12.482 8.646 1.00 93.44 90 ALA A C 1
ATOM 754 O O . ALA A 1 90 ? -12.809 13.465 8.873 1.00 93.44 90 ALA A O 1
ATOM 755 N N . LYS A 1 91 ? -13.730 12.044 7.396 1.00 92.25 91 LYS A N 1
ATOM 756 C CA . LYS A 1 91 ? -13.178 12.691 6.191 1.00 92.25 91 LYS A CA 1
ATOM 757 C C . LYS A 1 91 ? -13.623 14.145 6.023 1.00 92.25 91 LYS A C 1
ATOM 759 O O . LYS A 1 91 ? -12.844 14.939 5.511 1.00 92.25 91 LYS A O 1
ATOM 764 N N . LYS A 1 92 ? -14.851 14.499 6.421 1.00 90.31 92 LYS A N 1
ATOM 765 C CA . LYS A 1 92 ? -15.364 15.881 6.327 1.00 90.31 92 LYS A CA 1
ATOM 766 C C . LYS A 1 92 ? -14.742 16.805 7.376 1.00 90.31 92 LYS A C 1
ATOM 768 O O . LYS A 1 92 ? -14.597 17.995 7.120 1.00 90.31 92 LYS A O 1
ATOM 773 N N . ASN A 1 93 ? -14.381 16.255 8.534 1.00 80.81 93 ASN A N 1
ATOM 774 C CA . ASN A 1 93 ? -13.748 16.996 9.630 1.00 80.81 93 ASN A CA 1
ATOM 775 C C . ASN A 1 93 ? -12.228 17.149 9.442 1.00 80.81 93 ASN A C 1
ATOM 777 O O . ASN A 1 93 ? -11.615 18.025 10.049 1.00 80.81 93 ASN A O 1
ATOM 781 N N . ASP A 1 94 ? -11.625 16.313 8.596 1.00 76.31 94 ASP A N 1
ATOM 782 C CA . ASP A 1 94 ? -10.219 16.365 8.202 1.00 76.31 94 ASP A CA 1
ATOM 783 C C . ASP A 1 94 ? -9.976 17.545 7.235 1.00 76.31 94 ASP A C 1
ATOM 785 O O . ASP A 1 94 ? -10.011 17.418 6.010 1.00 76.31 94 ASP A O 1
ATOM 789 N N . THR A 1 95 ? -9.742 18.736 7.795 1.00 64.19 95 THR A N 1
ATOM 790 C CA . THR A 1 95 ? -9.453 19.975 7.045 1.00 64.19 95 THR A CA 1
ATOM 791 C C . THR A 1 95 ? -8.061 19.997 6.415 1.00 64.19 95 THR A C 1
ATOM 793 O O . THR A 1 95 ? -7.707 20.975 5.752 1.00 64.19 95 THR A O 1
ATOM 796 N N . SER A 1 96 ? -7.265 18.928 6.562 1.00 60.62 96 SE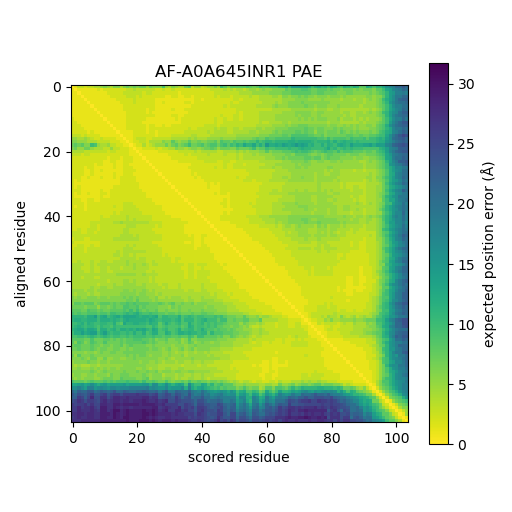R A N 1
ATOM 797 C CA . SER A 1 96 ? -5.881 18.886 6.085 1.00 60.62 96 SER A CA 1
ATOM 798 C C . SER A 1 96 ? -5.746 19.066 4.567 1.00 60.62 96 SER A C 1
ATOM 800 O O . SER A 1 96 ? -4.630 19.268 4.094 1.00 60.62 96 SER A O 1
ATOM 802 N N . HIS A 1 97 ? -6.845 18.982 3.801 1.00 48.81 97 HIS A N 1
ATOM 803 C CA . HIS A 1 97 ? -6.916 19.242 2.357 1.00 48.81 97 HIS A CA 1
ATOM 804 C C . HIS A 1 97 ? -8.156 20.079 1.974 1.00 48.81 97 HIS A C 1
ATOM 806 O O . HIS A 1 97 ? -8.933 19.680 1.110 1.00 48.81 97 HIS A O 1
ATOM 812 N N . GLN A 1 98 ? -8.335 21.267 2.557 1.00 40.31 98 GLN A N 1
ATOM 813 C CA . GLN A 1 98 ? -8.970 22.347 1.790 1.00 40.31 98 GLN A CA 1
ATOM 814 C C . GLN A 1 98 ? -7.908 22.935 0.856 1.00 40.31 98 GLN A C 1
ATOM 816 O O . GLN A 1 98 ? -7.161 23.837 1.228 1.00 40.31 98 GLN A O 1
ATOM 821 N N . THR A 1 99 ? -7.785 22.396 -0.357 1.00 40.19 99 THR A N 1
ATOM 822 C CA . THR A 1 99 ? -7.188 23.178 -1.446 1.00 40.19 99 THR A CA 1
ATOM 823 C C . THR A 1 99 ? -8.035 24.442 -1.608 1.00 40.19 99 THR A C 1
ATOM 825 O O . THR A 1 99 ? -9.259 24.305 -1.692 1.00 40.19 99 THR A O 1
ATOM 828 N N . PRO A 1 100 ? -7.454 25.657 -1.642 1.00 37.75 100 PRO A N 1
ATOM 829 C CA . PRO A 1 100 ? -8.202 26.815 -2.099 1.00 37.75 100 PRO A CA 1
ATOM 830 C C . PRO A 1 100 ? -8.699 26.486 -3.504 1.00 37.75 100 PRO A C 1
ATOM 832 O O . PRO A 1 100 ? -7.908 26.063 -4.348 1.00 37.75 100 PRO A O 1
ATOM 835 N N . ASP A 1 101 ? -9.998 26.634 -3.729 1.00 39.56 101 ASP A N 1
ATOM 836 C CA . ASP A 1 101 ? -10.569 26.688 -5.067 1.00 39.56 101 ASP A CA 1
ATOM 837 C C . ASP A 1 101 ? -9.946 27.893 -5.784 1.00 39.56 101 ASP A C 1
ATOM 839 O O . ASP A 1 101 ? -10.423 29.023 -5.688 1.00 39.56 101 ASP A O 1
ATOM 843 N N . THR A 1 102 ? -8.793 27.693 -6.419 1.00 40.50 102 THR A N 1
ATOM 844 C CA . THR A 1 102 ? -8.265 28.650 -7.383 1.00 40.50 102 THR A CA 1
ATOM 845 C C . THR A 1 102 ? -8.961 28.356 -8.696 1.00 40.50 102 THR A C 1
ATOM 847 O O . THR A 1 102 ? -8.401 27.701 -9.573 1.00 40.50 102 THR A O 1
ATOM 850 N N . GLY A 1 103 ? -10.203 28.822 -8.809 1.00 45.25 103 GLY A N 1
ATOM 851 C CA . GLY A 1 103 ? -10.824 29.001 -10.106 1.00 45.25 103 GLY A CA 1
ATOM 852 C C . GLY A 1 103 ? -9.974 29.979 -10.906 1.00 45.25 103 GLY A C 1
ATOM 853 O O . GLY A 1 103 ? -9.956 31.158 -10.565 1.00 45.25 103 GLY A O 1
ATOM 854 N N . HIS A 1 104 ? -9.270 29.480 -11.921 1.00 35.41 104 HIS A N 1
ATOM 855 C CA . HIS A 1 104 ? -8.759 30.189 -13.098 1.00 35.41 104 HIS A CA 1
ATOM 856 C C . HIS A 1 104 ? -8.750 29.209 -14.272 1.00 35.41 104 HIS A C 1
ATOM 858 O O . HIS A 1 104 ? -8.179 28.107 -14.111 1.00 35.41 104 HIS A O 1
#

Secondary structure (DSSP, 8-state):
-HHHHHHHHHHHHHHHHTT-HHHHHHHHHHHHHHHHHHHHHTT--HHHHHHHHHHHHHHHHHHHHHHHHHTT--GGGS-HHHHHHHHHHHHHH-GGG-------

Organism: NCBI:txid1076179

Foldseek 3Di:
DVVQLVVLVVQLVVVVVVVPVVSNVVSVVSNVVVVCVVCVVVVHHVVVVVVVVVVLVVQLVVQLCVVCVVVVHDPVPDDPVVSVVSSVVSVVVPVVDPDPPPDD

Solvent-accessible surface area (backbone atoms only — not comparable to full-atom values): 5875 Å² total; per-residue (Å²): 103,70,66,53,38,49,50,32,47,54,51,26,54,53,30,54,73,68,66,40,63,74,56,30,54,51,28,51,48,50,31,51,51,40,51,47,51,50,31,48,75,72,75,38,60,50,66,64,55,49,49,56,50,52,48,53,50,50,56,31,47,54,43,40,52,53,53,32,51,75,71,74,48,57,74,92,75,54,52,71,68,60,51,48,54,44,41,56,53,28,58,71,71,52,66,92,73,70,68,78,85,74,87,124

Sequence (104 aa):
MWDKIKEEFDELQAEISDMNRDKMEAEFGDLFFSLINAARLYNINPENALERTNRKFIERFNYLESKTISMGNDLKKMSLEEMEAIWQEAKKNDTSHQTPDTGH

Nearest PDB structures (foldseek):
  3cra-assembly1_B  TM=9.611E-01  e=1.360E-04  Escherichia coli K-12
  1vmg-assembly1_A  TM=9.633E-01  e=5.261E-01  Saccharolobus solfataricus P2

Mean predicted aligned error: 6.42 Å

Radius of gyration: 18.81 Å; Cα contacts (8 Å, |Δi|>4): 58; chains: 1; bounding box: 34×48×42 Å

pLDDT: mean 90.0, std 15.22, range [35.41, 98.44]

InterPro domains:
  IPR004518 NTP pyrophosphohydrolase MazG-like domain [PF03819] (4-61)
  IPR011551 NTP pyrophosphohydrolase MazG [PTHR30522] (1-95)
  IPR048011 MazG-like, C-terminal domain [cd11529] (2-91)